Protein AF-A0A1T4ZC66-F1 (afdb_monomer)

pLDDT: mean 80.51, std 19.29, range [40.31, 98.06]

Nearest PDB structures (foldseek):
  2yn3-assembly3_D  TM=5.400E-01  e=5.023E-01  Salmonella enterica subsp. enterica serovar Typhimurium str. LT2
  2yn3-assembly2_B  TM=6.049E-01  e=9.333E-01  Salmonella enterica subsp. enterica serovar Typhimurium str. LT2
  2yn3-assembly1_A  TM=6.527E-01  e=2.759E+00  Salmonella enterica subsp. enterica serovar Typhimurium str. LT2
  2yn3-assembly1_C  TM=5.903E-01  e=2.620E+00  Salmonella enterica subsp. enterica serovar Typhimurium str. LT2
  2yn5-assembly1_B  TM=5.428E-01  e=2.244E+00  Salmonella enterica subsp. enterica serovar Typhimurium str. LT2

Foldseek 3Di:
DDDDDDDDDDDDPPPPPPPPLPLPDWDWWDDCVVVVLVQKDFPWKDWDQWDDDPVDIDIWMWTWIDGPSNQWIWIKIQAAAQKWKWKAAPVRDTDFTHGHHHGGITITTIDHNPGWIWIWIQHPVRDIDITDTD

Solvent-accessible surface area (backbone atoms only — not comparable to full-atom values): 7837 Å² total; per-residue (Å²): 135,91,79,91,82,83,82,82,78,83,78,82,78,80,78,76,81,74,77,77,69,76,75,65,74,59,60,84,65,53,62,55,57,83,69,69,24,77,68,57,42,77,80,40,68,34,72,68,54,70,44,72,54,94,93,59,64,42,65,26,35,40,28,25,32,38,18,76,88,58,48,23,28,30,32,39,32,31,38,61,48,57,20,36,26,30,39,30,37,92,86,66,53,75,44,59,83,35,66,35,89,54,64,39,83,44,29,28,40,51,42,69,52,95,55,54,36,20,24,36,36,33,39,74,89,69,53,76,42,58,30,68,76,86

Sequence (134 aa):
MNRQLISLALATIFINSLAFVPSVYAQDGQDPKDRQCNDAQTLGSTSGGRYGPPWNQREIRIEMRMSRQCQANWVKADVPK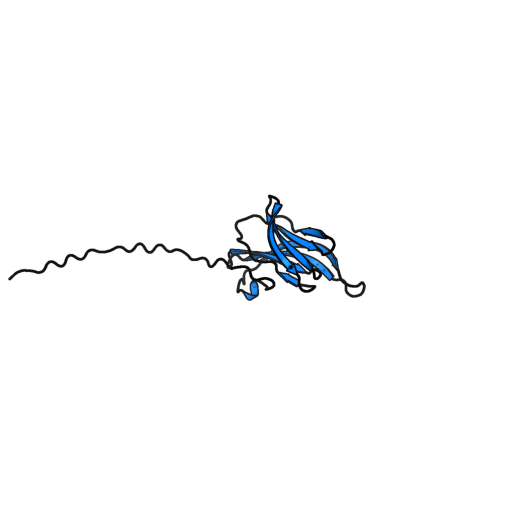GTLLYLQDENGKTYVQYQTQVSGWNYGDMMNYNMKFRACARLPEGRDVCTSFI

Mean predicted aligned error: 10.75 Å

Structure (mmCIF, N/CA/C/O backbone):
data_AF-A0A1T4ZC66-F1
#
_entry.id   AF-A0A1T4ZC66-F1
#
loop_
_atom_site.group_PDB
_atom_site.id
_atom_site.type_symbol
_atom_site.label_atom_id
_atom_site.label_alt_id
_atom_site.label_comp_id
_atom_site.label_asym_id
_atom_site.label_entity_id
_atom_site.label_seq_id
_atom_site.pdbx_PDB_ins_code
_atom_site.Cartn_x
_atom_site.Cartn_y
_atom_site.Cartn_z
_atom_site.occupancy
_atom_site.B_iso_or_equiv
_atom_site.auth_seq_id
_atom_site.auth_comp_id
_atom_site.auth_asym_id
_atom_site.auth_atom_id
_atom_site.pdbx_PDB_model_num
ATOM 1 N N . MET A 1 1 ? 20.760 -29.928 -75.901 1.00 44.22 1 MET A N 1
ATOM 2 C CA . MET A 1 1 ? 21.602 -28.866 -75.305 1.00 44.22 1 MET A CA 1
ATOM 3 C C . MET A 1 1 ? 20.712 -27.710 -74.881 1.00 44.22 1 MET A C 1
ATOM 5 O O . MET A 1 1 ? 19.837 -27.360 -75.655 1.00 44.22 1 MET A O 1
ATOM 9 N N . ASN A 1 2 ? 21.018 -27.127 -73.715 1.00 40.31 2 ASN A N 1
ATOM 10 C CA . ASN A 1 2 ? 20.532 -25.852 -73.159 1.00 40.31 2 ASN A CA 1
ATOM 11 C C . ASN A 1 2 ? 19.085 -25.770 -72.660 1.00 40.31 2 ASN A C 1
ATOM 13 O O . ASN A 1 2 ? 18.161 -26.161 -73.351 1.00 40.31 2 ASN A O 1
ATOM 17 N N . ARG A 1 3 ? 18.792 -25.147 -71.517 1.00 42.62 3 ARG A N 1
ATOM 18 C CA . ARG A 1 3 ? 19.517 -24.859 -70.261 1.00 42.62 3 ARG A CA 1
ATOM 19 C C . ARG A 1 3 ? 18.407 -24.316 -69.351 1.00 42.62 3 ARG A C 1
ATOM 21 O O . ARG A 1 3 ? 17.686 -23.415 -69.765 1.00 42.62 3 ARG A O 1
ATOM 28 N N . GLN A 1 4 ? 18.232 -24.891 -68.166 1.00 45.41 4 GLN A N 1
ATOM 29 C CA . GLN A 1 4 ? 17.263 -24.390 -67.194 1.00 45.41 4 GLN A CA 1
ATOM 30 C C . GLN A 1 4 ? 17.748 -23.060 -66.605 1.00 45.41 4 GLN A C 1
ATOM 32 O O . GLN A 1 4 ? 18.918 -22.942 -66.244 1.00 45.41 4 GLN A O 1
ATOM 37 N N . LEU A 1 5 ? 16.850 -22.080 -66.496 1.00 48.72 5 LEU A N 1
ATOM 38 C CA . LEU A 1 5 ? 17.045 -20.869 -65.700 1.00 48.72 5 LEU A CA 1
ATOM 39 C C . LEU A 1 5 ? 16.017 -20.893 -64.569 1.00 48.72 5 LEU A C 1
ATOM 41 O O . LEU A 1 5 ? 14.851 -20.556 -64.754 1.00 48.72 5 LEU A O 1
ATOM 45 N N . ILE A 1 6 ? 16.465 -21.358 -63.405 1.00 52.16 6 ILE A N 1
ATOM 46 C CA . ILE A 1 6 ? 15.738 -21.275 -62.141 1.00 52.16 6 ILE A CA 1
ATOM 47 C C . ILE A 1 6 ? 16.019 -19.882 -61.580 1.00 52.16 6 ILE A C 1
ATOM 49 O O . ILE A 1 6 ? 17.132 -19.591 -61.145 1.00 52.16 6 ILE A O 1
ATOM 53 N N . SER A 1 7 ? 15.019 -19.007 -61.634 1.00 44.78 7 SER A N 1
ATOM 54 C CA . SER A 1 7 ? 15.087 -17.680 -61.029 1.00 44.78 7 SER A CA 1
ATOM 55 C C . SER A 1 7 ? 14.759 -17.807 -59.539 1.00 44.78 7 SER A C 1
ATOM 57 O O . SER A 1 7 ? 13.595 -17.940 -59.166 1.00 44.78 7 SER A O 1
ATOM 59 N N . LEU A 1 8 ? 15.785 -17.809 -58.681 1.00 48.09 8 LEU A N 1
ATOM 60 C CA . LEU A 1 8 ? 15.618 -17.666 -57.233 1.00 48.09 8 LEU A CA 1
ATOM 61 C C . LEU A 1 8 ? 15.268 -16.209 -56.911 1.00 48.09 8 LEU A C 1
ATOM 63 O O . LEU A 1 8 ? 16.133 -15.335 -56.928 1.00 48.09 8 LEU A O 1
ATOM 67 N N . ALA A 1 9 ? 14.003 -15.949 -56.5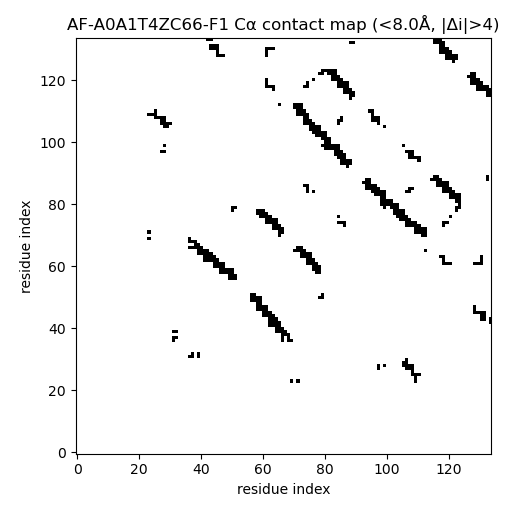93 1.00 48.25 9 ALA A N 1
ATOM 68 C CA . ALA A 1 9 ? 13.603 -14.721 -55.920 1.00 48.25 9 ALA A CA 1
ATOM 69 C C . ALA A 1 9 ? 13.867 -14.882 -54.413 1.00 48.25 9 ALA A C 1
ATOM 71 O O . ALA A 1 9 ? 13.207 -15.670 -53.737 1.00 48.25 9 ALA A O 1
ATOM 72 N N . LEU A 1 10 ? 14.862 -14.156 -53.897 1.00 47.88 10 LEU A N 1
ATOM 73 C CA . LEU A 1 10 ? 15.125 -14.030 -52.465 1.00 47.88 10 LEU A CA 1
ATOM 74 C C . LEU A 1 10 ? 14.004 -13.190 -51.834 1.00 47.88 10 LEU A C 1
ATOM 76 O O . LEU A 1 10 ? 13.964 -11.972 -51.999 1.00 47.88 10 LEU A O 1
ATOM 80 N N . ALA A 1 11 ? 13.089 -13.837 -51.115 1.00 48.41 11 ALA A N 1
ATOM 81 C CA . ALA A 1 11 ? 12.135 -13.156 -50.251 1.00 48.41 11 ALA A CA 1
ATOM 82 C C . ALA A 1 11 ? 12.824 -12.822 -48.919 1.00 48.41 11 ALA A C 1
ATOM 84 O O . ALA A 1 11 ? 13.019 -13.688 -48.066 1.00 48.41 11 ALA A O 1
ATOM 85 N N . THR A 1 12 ? 13.221 -11.565 -48.740 1.00 53.50 12 THR A N 1
ATOM 86 C CA . THR A 1 12 ? 13.661 -11.028 -47.450 1.00 53.50 12 THR A CA 1
ATOM 87 C C . THR A 1 12 ? 12.450 -10.874 -46.533 1.00 53.50 12 THR A C 1
ATOM 89 O O . THR A 1 12 ? 11.693 -9.909 -46.610 1.00 53.50 12 THR A O 1
ATOM 92 N N . ILE A 1 13 ? 12.252 -11.859 -45.657 1.00 50.12 13 ILE A N 1
ATOM 93 C CA . ILE A 1 13 ? 11.268 -11.793 -44.576 1.00 50.12 13 ILE A CA 1
ATOM 94 C C . ILE A 1 13 ? 11.810 -10.815 -43.529 1.00 50.12 13 ILE A C 1
ATOM 96 O O . ILE A 1 13 ? 12.723 -11.140 -42.772 1.00 50.12 13 ILE A O 1
ATOM 100 N N . PHE A 1 14 ? 11.253 -9.604 -43.490 1.00 45.41 14 PHE A N 1
ATOM 101 C CA . PHE A 1 14 ? 11.408 -8.699 -42.355 1.00 45.41 14 PHE A CA 1
ATOM 102 C C . PHE A 1 14 ? 10.674 -9.308 -41.160 1.00 45.41 14 PHE A C 1
ATOM 104 O O . PHE A 1 14 ? 9.453 -9.207 -41.034 1.00 45.41 14 PHE A O 1
ATOM 111 N N . ILE A 1 15 ? 11.427 -9.975 -40.288 1.00 50.06 15 ILE A N 1
ATOM 112 C CA . ILE A 1 15 ? 10.931 -10.433 -38.995 1.00 50.06 15 ILE A CA 1
ATOM 113 C C . ILE A 1 15 ? 10.790 -9.176 -38.134 1.00 50.06 15 ILE A C 1
ATOM 115 O O . ILE A 1 15 ? 11.757 -8.694 -37.548 1.00 50.06 15 ILE A O 1
ATOM 119 N N . ASN A 1 16 ? 9.590 -8.596 -38.111 1.00 44.41 16 ASN A N 1
ATOM 120 C CA . ASN A 1 16 ? 9.232 -7.624 -37.090 1.00 44.41 16 ASN A CA 1
ATOM 121 C C . ASN A 1 16 ? 9.290 -8.355 -35.749 1.00 44.41 16 ASN A C 1
ATOM 123 O O . ASN A 1 16 ? 8.393 -9.132 -35.420 1.00 44.41 16 ASN A O 1
ATOM 127 N N . SER A 1 17 ? 10.364 -8.127 -34.998 1.00 41.31 17 SER A N 1
ATOM 128 C CA . SER A 1 17 ? 10.494 -8.512 -33.598 1.00 41.31 17 SER A CA 1
ATOM 129 C C . SER A 1 17 ? 9.475 -7.720 -32.781 1.00 41.31 17 SER A C 1
ATOM 131 O O . SER A 1 17 ? 9.811 -6.750 -32.105 1.00 41.31 17 SER A O 1
ATOM 133 N N . LEU A 1 18 ? 8.202 -8.108 -32.871 1.00 43.81 18 LEU A N 1
ATOM 134 C CA . LEU A 1 18 ? 7.190 -7.745 -31.895 1.00 43.81 18 LEU A CA 1
ATOM 135 C C . LEU A 1 18 ? 7.614 -8.430 -30.601 1.00 43.81 18 LEU A C 1
ATOM 137 O O . LEU A 1 18 ? 7.294 -9.592 -30.355 1.00 43.81 18 LEU A O 1
ATOM 141 N N . ALA A 1 19 ? 8.414 -7.719 -29.809 1.00 44.84 19 ALA A N 1
ATOM 142 C CA . ALA A 1 19 ? 8.649 -8.054 -28.423 1.00 44.84 19 ALA A CA 1
ATOM 143 C C . ALA A 1 19 ? 7.284 -8.013 -27.729 1.00 44.84 19 ALA A C 1
ATOM 145 O O . ALA A 1 19 ? 6.810 -6.962 -27.304 1.00 44.84 19 ALA A O 1
ATOM 146 N N . PHE A 1 20 ? 6.620 -9.167 -27.686 1.00 41.38 20 PHE A N 1
ATOM 147 C CA . PHE A 1 20 ? 5.537 -9.435 -26.761 1.00 41.38 20 PHE A CA 1
ATOM 148 C C . PHE A 1 20 ? 6.142 -9.313 -25.369 1.00 41.38 20 PHE A C 1
ATOM 150 O O . PHE A 1 20 ? 6.693 -10.268 -24.831 1.00 41.38 20 PHE A O 1
ATOM 157 N N . VAL A 1 21 ? 6.099 -8.108 -24.807 1.00 45.06 21 VAL A N 1
ATOM 158 C CA . VAL A 1 21 ? 6.258 -7.945 -23.371 1.00 45.06 21 VAL A CA 1
ATOM 159 C C . VAL A 1 21 ? 4.969 -8.516 -22.792 1.00 45.06 21 VAL A C 1
ATOM 161 O O . VAL A 1 21 ? 3.903 -7.966 -23.089 1.00 45.06 21 VAL A O 1
ATOM 164 N N . PRO A 1 22 ? 4.994 -9.645 -22.064 1.00 42.62 22 PRO A N 1
ATOM 165 C CA . PRO A 1 22 ? 3.792 -10.119 -21.408 1.00 42.62 22 PRO A CA 1
ATOM 166 C C . PRO A 1 22 ? 3.386 -9.025 -20.424 1.00 42.62 22 PRO A C 1
ATOM 168 O O . PRO A 1 22 ? 4.057 -8.805 -19.417 1.00 42.62 22 PRO A O 1
ATOM 171 N N . SER A 1 23 ? 2.318 -8.290 -20.740 1.00 44.16 23 SER A N 1
ATOM 172 C CA . SER A 1 23 ? 1.683 -7.420 -19.764 1.00 44.16 23 SER A CA 1
ATOM 173 C C . SER A 1 23 ? 1.263 -8.335 -18.626 1.00 44.16 23 SER A C 1
ATOM 175 O O . SER A 1 23 ? 0.403 -9.199 -18.818 1.00 44.16 23 SER A O 1
ATOM 177 N N . VAL A 1 24 ? 1.932 -8.225 -17.481 1.00 47.81 24 VAL A N 1
ATOM 178 C CA . VAL A 1 24 ? 1.616 -9.031 -16.307 1.00 47.81 24 VAL A CA 1
ATOM 179 C C . VAL A 1 24 ? 0.210 -8.630 -15.881 1.00 47.81 24 VAL A C 1
ATOM 181 O O . VAL A 1 24 ? 0.012 -7.604 -15.237 1.00 47.81 24 VAL A O 1
ATOM 184 N N . TYR A 1 25 ? -0.783 -9.405 -16.316 1.00 42.91 25 TYR A N 1
ATOM 185 C CA . TYR A 1 25 ? -2.165 -9.207 -15.917 1.00 42.91 25 TYR A CA 1
ATOM 186 C C . TYR A 1 25 ? -2.242 -9.391 -14.401 1.00 42.91 25 TYR A C 1
ATOM 188 O O . TYR A 1 25 ? -1.900 -10.452 -13.867 1.00 42.91 25 TYR A O 1
ATOM 196 N N . ALA A 1 26 ? -2.635 -8.311 -13.732 1.00 45.00 26 ALA A N 1
ATOM 197 C CA . ALA A 1 26 ? -3.147 -8.244 -12.373 1.00 45.00 26 ALA A CA 1
ATOM 198 C C . ALA A 1 26 ? -3.846 -9.547 -11.940 1.00 45.00 26 ALA A C 1
ATOM 200 O O . ALA A 1 26 ? -4.786 -9.988 -12.600 1.00 45.00 26 ALA A O 1
ATOM 201 N N . GLN A 1 27 ? -3.374 -10.190 -10.870 1.00 48.88 27 GLN A N 1
ATOM 202 C CA . GLN A 1 27 ? -4.216 -11.105 -10.099 1.00 48.88 27 GLN A CA 1
ATOM 203 C C . GLN A 1 27 ? -4.112 -10.696 -8.640 1.00 48.88 27 GLN A C 1
ATOM 205 O O . GLN A 1 27 ? -3.010 -10.600 -8.093 1.00 48.88 27 GLN A O 1
ATOM 210 N N . ASP A 1 28 ? -5.280 -10.479 -8.059 1.00 56.41 28 ASP A N 1
ATOM 211 C CA . ASP A 1 28 ? -5.477 -9.984 -6.712 1.00 56.41 28 ASP A CA 1
ATOM 212 C C . ASP A 1 28 ? -4.718 -10.812 -5.659 1.00 56.41 28 ASP A C 1
ATOM 214 O O . ASP A 1 28 ? -4.775 -12.045 -5.638 1.00 56.41 28 ASP A O 1
ATOM 218 N N . GLY A 1 29 ? -4.052 -10.128 -4.724 1.00 58.47 29 GLY A N 1
ATOM 219 C CA . GLY A 1 29 ? -3.651 -10.715 -3.442 1.00 58.47 29 GLY A CA 1
ATOM 220 C C . GLY A 1 29 ? -2.379 -11.574 -3.404 1.00 58.47 29 GLY A C 1
ATOM 221 O O . GLY A 1 29 ? -2.134 -12.188 -2.367 1.00 58.47 29 GLY A O 1
ATOM 222 N N . GLN A 1 30 ? -1.551 -11.612 -4.453 1.00 64.44 30 GLN A N 1
ATOM 223 C CA . GLN A 1 30 ? -0.239 -12.290 -4.420 1.00 64.44 30 GLN A CA 1
ATOM 224 C C . GLN A 1 30 ? 0.930 -11.298 -4.387 1.00 64.44 30 GLN A C 1
ATOM 226 O O . GLN A 1 30 ? 0.862 -10.236 -5.009 1.00 64.44 30 GLN A O 1
ATOM 231 N N . ASP A 1 31 ? 2.021 -11.642 -3.686 1.00 65.94 31 ASP A N 1
ATOM 232 C CA . ASP A 1 31 ? 3.254 -10.850 -3.755 1.00 65.94 31 ASP A CA 1
ATOM 233 C C . ASP A 1 31 ? 3.840 -11.022 -5.164 1.00 65.94 31 ASP A C 1
ATOM 235 O O . ASP A 1 31 ? 4.015 -12.147 -5.624 1.00 65.94 31 ASP A O 1
ATOM 239 N N . PRO A 1 32 ? 4.200 -9.954 -5.886 1.00 67.25 32 PRO A N 1
ATOM 240 C CA . PRO A 1 32 ? 4.824 -10.100 -7.200 1.00 67.25 32 PRO A CA 1
ATOM 241 C C . PRO A 1 32 ? 6.152 -10.868 -7.191 1.00 67.25 32 PRO A C 1
ATOM 243 O O . PRO A 1 32 ? 6.570 -11.372 -8.234 1.00 67.25 32 PRO A O 1
ATOM 246 N N . LYS A 1 33 ? 6.805 -11.042 -6.034 1.00 63.09 33 LYS A N 1
ATOM 247 C CA . LYS A 1 33 ? 7.899 -12.020 -5.898 1.00 63.09 33 LYS A CA 1
ATOM 248 C C . LYS A 1 33 ? 7.453 -13.449 -6.217 1.00 63.09 33 L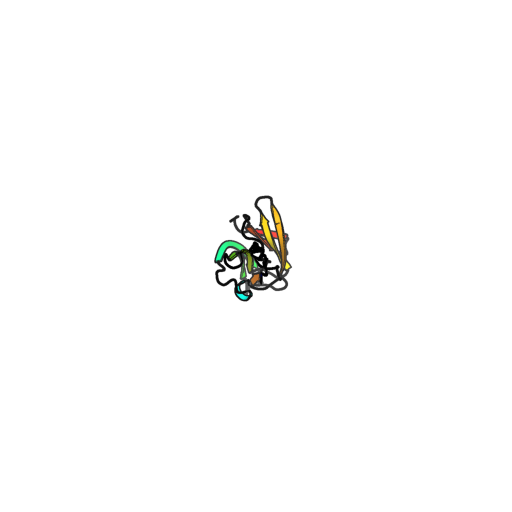YS A C 1
ATOM 250 O O . LYS A 1 33 ? 8.199 -14.177 -6.866 1.00 63.09 33 LYS A O 1
ATOM 255 N N . ASP A 1 34 ? 6.223 -13.812 -5.867 1.00 69.88 34 ASP A N 1
ATOM 256 C CA . ASP A 1 34 ? 5.607 -15.099 -6.214 1.00 69.88 34 ASP A CA 1
ATOM 257 C C . ASP A 1 34 ? 5.392 -15.229 -7.736 1.00 69.88 34 ASP A C 1
ATOM 259 O O . ASP A 1 34 ? 5.239 -16.325 -8.270 1.00 69.88 34 ASP A O 1
ATOM 263 N N . ARG A 1 35 ? 5.465 -14.103 -8.459 1.00 70.44 35 ARG A N 1
ATOM 264 C CA . ARG A 1 35 ? 5.409 -13.992 -9.924 1.00 70.44 35 ARG A CA 1
ATOM 265 C C . ARG A 1 35 ? 6.775 -13.777 -10.568 1.00 70.44 35 ARG A C 1
ATOM 267 O O . ARG A 1 35 ? 6.859 -13.300 -11.695 1.00 70.44 35 ARG A O 1
ATOM 274 N N . GLN A 1 36 ? 7.844 -14.142 -9.862 1.00 80.75 36 GLN A N 1
ATOM 275 C CA . GLN A 1 36 ? 9.226 -14.055 -10.338 1.00 80.75 36 GLN A CA 1
ATOM 276 C C . GLN A 1 36 ? 9.727 -12.616 -10.552 1.00 80.75 36 GLN A C 1
ATOM 278 O O . GLN A 1 36 ? 10.781 -12.434 -11.161 1.00 80.75 36 GLN A O 1
ATOM 283 N N . CYS A 1 37 ? 9.043 -11.595 -10.018 1.00 83.94 37 CYS A N 1
ATOM 284 C CA . CYS A 1 37 ? 9.524 -10.209 -9.987 1.00 83.94 37 CYS A CA 1
ATOM 285 C C . CYS A 1 37 ? 10.584 -10.037 -8.885 1.00 83.94 37 CYS A C 1
ATOM 287 O O . CYS A 1 37 ? 10.363 -9.383 -7.862 1.00 83.94 37 CYS A O 1
ATOM 289 N N . ASN A 1 38 ? 11.734 -10.688 -9.059 1.00 85.94 38 ASN A N 1
ATOM 290 C CA . ASN A 1 38 ? 12.741 -10.858 -8.008 1.00 85.94 38 ASN A CA 1
ATOM 291 C C . ASN A 1 38 ? 13.483 -9.559 -7.654 1.00 85.94 38 ASN A C 1
ATOM 293 O O . ASN A 1 38 ? 14.031 -9.440 -6.559 1.00 85.94 38 ASN A O 1
ATOM 297 N N . ASP A 1 39 ? 13.464 -8.573 -8.548 1.00 89.44 39 ASP A N 1
ATOM 298 C CA . ASP A 1 39 ? 14.068 -7.246 -8.383 1.00 89.44 39 ASP A CA 1
ATOM 299 C C . ASP A 1 39 ? 13.133 -6.222 -7.709 1.00 89.44 39 ASP A C 1
ATOM 301 O O . ASP A 1 39 ? 13.429 -5.028 -7.682 1.00 89.44 39 ASP A O 1
ATOM 305 N N . ALA A 1 40 ? 11.998 -6.672 -7.163 1.00 88.94 40 ALA A N 1
ATOM 306 C CA . ALA A 1 40 ? 11.024 -5.810 -6.512 1.00 88.94 40 ALA A CA 1
ATOM 307 C C . ALA A 1 40 ? 11.635 -4.969 -5.374 1.00 88.94 40 ALA A C 1
ATOM 309 O O . ALA A 1 40 ? 12.064 -5.503 -4.341 1.00 88.94 40 ALA A O 1
ATOM 310 N N . GLN A 1 41 ? 11.537 -3.646 -5.486 1.00 91.56 41 GLN A N 1
ATOM 311 C CA . GLN A 1 41 ? 12.025 -2.675 -4.502 1.00 91.56 41 GLN A CA 1
ATOM 312 C C . GLN A 1 41 ? 10.915 -1.746 -4.001 1.00 91.56 41 GLN A C 1
ATOM 314 O O . GLN A 1 41 ? 9.919 -1.527 -4.688 1.00 91.56 41 GLN A O 1
ATOM 319 N N . THR A 1 42 ? 11.079 -1.205 -2.789 1.00 94.06 42 THR A N 1
ATOM 320 C CA . THR A 1 42 ? 10.177 -0.184 -2.233 1.00 94.06 42 THR A CA 1
ATOM 321 C C . THR A 1 42 ? 10.642 1.179 -2.710 1.00 94.06 42 THR A C 1
ATOM 323 O O . THR A 1 42 ? 11.770 1.576 -2.437 1.00 94.06 42 THR A O 1
ATOM 326 N N . LEU A 1 43 ? 9.765 1.882 -3.416 1.00 93.38 43 LEU A N 1
ATOM 327 C CA . LEU A 1 43 ? 9.993 3.245 -3.882 1.00 93.38 43 LEU A CA 1
ATOM 328 C C . LEU A 1 43 ? 9.605 4.288 -2.833 1.00 93.38 43 LEU A C 1
ATOM 330 O O . LEU A 1 43 ? 10.251 5.323 -2.713 1.00 93.38 43 LEU A O 1
ATOM 334 N N . GLY A 1 44 ? 8.560 4.005 -2.057 1.00 94.81 44 GLY A N 1
ATOM 335 C CA . GLY A 1 44 ? 8.077 4.880 -0.997 1.00 94.81 44 GLY A CA 1
ATOM 336 C C . GLY A 1 44 ? 7.280 4.100 0.039 1.00 94.81 44 GLY A C 1
ATOM 337 O O . GLY A 1 44 ? 6.716 3.051 -0.267 1.00 94.81 44 GLY A O 1
ATOM 338 N N . SER A 1 45 ? 7.241 4.608 1.269 1.00 96.75 45 SER A N 1
ATOM 339 C CA . SER A 1 45 ? 6.492 4.018 2.380 1.00 96.75 45 SER A CA 1
ATOM 340 C C . SER A 1 45 ? 5.819 5.121 3.187 1.00 96.75 45 SER A C 1
ATOM 342 O O . SER A 1 45 ? 6.384 6.199 3.353 1.00 96.75 45 SER A O 1
ATOM 344 N N . THR A 1 46 ? 4.633 4.843 3.714 1.00 97.56 46 THR A N 1
ATOM 345 C CA . THR A 1 46 ? 3.924 5.711 4.659 1.00 97.56 46 THR A CA 1
ATOM 346 C C . THR A 1 46 ? 3.257 4.878 5.750 1.00 97.56 46 THR A C 1
ATOM 348 O O . THR A 1 46 ? 3.055 3.671 5.572 1.00 97.56 46 THR A O 1
ATOM 351 N N . SER A 1 47 ? 2.874 5.536 6.842 1.00 95.94 47 SER A N 1
ATOM 352 C CA . SER A 1 47 ? 2.133 4.930 7.946 1.00 95.94 47 SER A CA 1
ATOM 353 C C . SER A 1 47 ? 0.825 5.6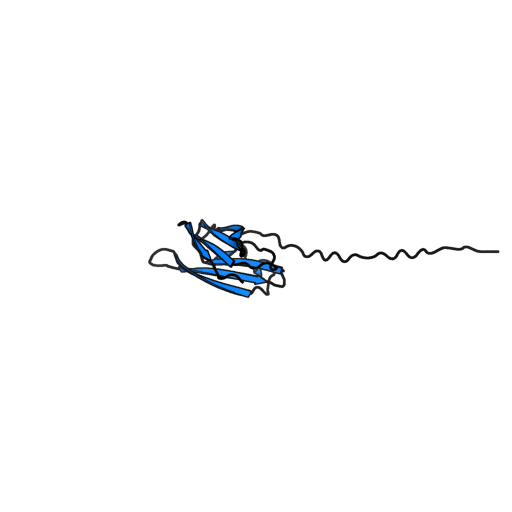71 8.216 1.00 95.94 47 SER A C 1
ATOM 355 O O . SER A 1 47 ? 0.745 6.890 8.090 1.00 95.94 47 SER A O 1
ATOM 357 N N . GLY A 1 48 ? -0.214 4.925 8.599 1.00 92.81 48 GLY A N 1
ATOM 358 C CA . GLY A 1 48 ? -1.591 5.424 8.742 1.00 92.81 48 GLY A CA 1
ATOM 359 C C . GLY A 1 48 ? -2.159 5.402 10.162 1.00 92.81 48 GLY A C 1
ATOM 360 O O . GLY A 1 48 ? -3.366 5.578 10.342 1.00 92.81 48 GLY A O 1
ATOM 361 N N . GLY A 1 49 ? -1.331 5.154 11.175 1.00 93.81 49 GLY A N 1
ATOM 362 C CA . GLY A 1 49 ? -1.774 4.888 12.547 1.00 93.81 49 GLY A CA 1
ATOM 363 C C . GLY A 1 49 ? -1.760 3.395 12.865 1.00 93.81 49 GLY A C 1
ATOM 364 O O . GLY A 1 49 ? -0.938 2.661 12.325 1.00 93.81 49 GLY A O 1
ATOM 365 N N . ARG A 1 50 ? -2.638 2.941 13.764 1.00 96.06 50 ARG A N 1
ATOM 366 C CA . ARG A 1 50 ? -2.681 1.544 14.222 1.00 96.06 50 ARG A CA 1
ATOM 367 C C . ARG A 1 50 ? -4.070 0.936 14.074 1.00 96.06 50 ARG A C 1
ATOM 369 O O . ARG A 1 50 ? -5.063 1.649 14.163 1.00 96.06 50 ARG A O 1
ATOM 376 N N . TYR A 1 51 ? -4.125 -0.379 13.892 1.00 95.50 51 TYR A N 1
ATOM 377 C CA . TYR A 1 51 ? -5.358 -1.158 13.825 1.00 95.50 51 TYR A CA 1
ATOM 378 C C . TYR A 1 51 ? -5.252 -2.435 14.669 1.00 95.50 51 TYR A C 1
ATOM 380 O O . TYR A 1 51 ? -4.156 -2.881 15.009 1.00 95.50 51 TYR A O 1
ATOM 388 N N . GLY A 1 52 ? -6.398 -3.030 14.999 1.00 93.06 52 GLY A N 1
ATOM 389 C CA . GLY A 1 52 ? -6.481 -4.215 15.854 1.00 93.06 52 GLY A CA 1
ATOM 390 C C . GLY A 1 52 ? -6.886 -3.893 17.297 1.00 93.06 52 GLY A C 1
ATOM 391 O O . GLY A 1 52 ? -7.064 -2.726 17.656 1.00 93.06 52 GLY A O 1
ATOM 392 N N . PRO A 1 53 ? -7.092 -4.927 18.127 1.00 92.69 53 PRO A N 1
ATOM 393 C CA . PRO A 1 53 ? -7.507 -4.743 19.509 1.00 92.69 53 PRO A CA 1
ATOM 394 C C . PRO A 1 53 ? -6.385 -4.112 20.357 1.00 92.69 53 PRO A C 1
ATOM 396 O O . PRO A 1 53 ? -5.211 -4.241 20.006 1.00 92.69 53 PRO A O 1
ATOM 399 N N . PRO A 1 54 ? -6.702 -3.483 21.507 1.00 94.06 54 PRO A N 1
ATOM 400 C CA . PRO A 1 54 ? -5.716 -2.791 22.348 1.00 94.06 54 PRO A CA 1
ATOM 401 C C . PRO A 1 54 ? -4.499 -3.633 22.762 1.00 94.06 54 PRO A C 1
ATOM 403 O O . PRO A 1 54 ? -3.406 -3.098 22.910 1.00 94.06 54 PRO A O 1
ATOM 406 N N . TRP A 1 55 ? -4.668 -4.948 22.916 1.00 93.00 55 TRP A N 1
ATOM 407 C CA . TRP A 1 55 ? -3.611 -5.889 23.309 1.00 93.00 55 TRP A CA 1
ATOM 408 C C . TRP A 1 55 ? -2.798 -6.462 22.135 1.00 93.00 55 TRP A C 1
ATOM 410 O O . TRP A 1 55 ? -1.866 -7.227 22.362 1.00 93.00 55 TRP A O 1
ATOM 420 N N . ASN A 1 56 ? -3.148 -6.138 20.885 1.00 92.88 5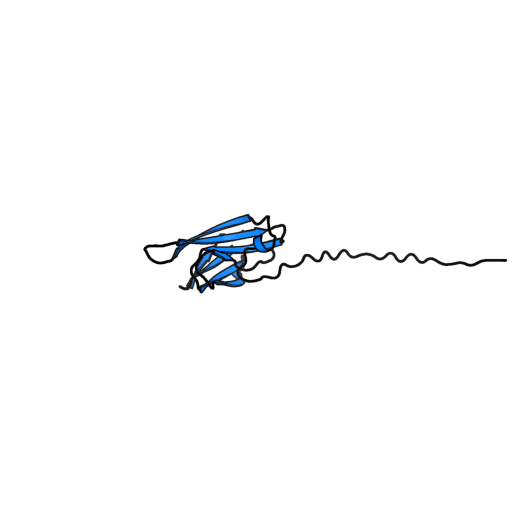6 ASN A N 1
ATOM 421 C CA . ASN A 1 56 ? -2.432 -6.591 19.688 1.00 92.88 56 ASN A CA 1
ATOM 422 C C . ASN A 1 56 ? -2.614 -5.590 18.536 1.00 92.88 56 ASN A C 1
ATOM 424 O O . ASN A 1 56 ? -3.230 -5.889 17.509 1.00 92.88 56 ASN A O 1
ATOM 428 N N . GLN A 1 57 ? -2.125 -4.369 18.748 1.00 95.00 57 GLN A N 1
ATOM 429 C CA . GLN A 1 57 ? -2.161 -3.331 17.727 1.00 95.00 57 GLN A CA 1
ATOM 430 C C . GLN A 1 57 ? -1.043 -3.524 16.705 1.00 95.00 57 GLN A C 1
ATOM 432 O O . GLN A 1 57 ? 0.112 -3.752 17.060 1.00 95.00 57 GLN A O 1
ATOM 437 N N . ARG A 1 58 ? -1.382 -3.347 15.431 1.00 95.12 58 ARG A N 1
ATOM 438 C CA . ARG A 1 58 ? -0.446 -3.335 14.306 1.00 95.12 58 ARG A CA 1
ATOM 439 C C . ARG A 1 58 ? -0.418 -1.957 13.680 1.00 95.12 58 ARG A C 1
ATOM 441 O O . ARG A 1 58 ? -1.439 -1.275 13.636 1.00 95.12 58 ARG A O 1
ATOM 448 N N . GLU A 1 59 ? 0.745 -1.540 13.208 1.00 97.00 59 GLU A N 1
ATOM 449 C CA . GLU A 1 59 ? 0.873 -0.296 12.461 1.00 97.00 59 GLU A CA 1
ATOM 450 C C . GLU A 1 59 ? 0.320 -0.476 11.046 1.00 97.00 59 GLU A C 1
ATOM 452 O O . GLU A 1 59 ? 0.626 -1.455 10.367 1.00 97.00 59 GLU A O 1
ATOM 457 N N . ILE A 1 60 ? -0.497 0.479 10.610 1.00 97.56 60 ILE A N 1
ATOM 458 C CA . ILE A 1 60 ? -0.911 0.587 9.218 1.00 97.56 60 ILE A CA 1
ATOM 459 C C . ILE A 1 60 ? 0.303 1.041 8.425 1.00 97.56 60 ILE A C 1
ATOM 461 O O . ILE A 1 60 ? 0.787 2.148 8.660 1.00 97.56 60 ILE A O 1
ATOM 465 N N . ARG A 1 61 ? 0.746 0.233 7.464 1.00 98.06 61 ARG A N 1
ATOM 466 C CA . ARG A 1 61 ? 1.887 0.551 6.602 1.00 98.06 61 ARG A CA 1
ATOM 467 C C . ARG A 1 61 ? 1.512 0.365 5.144 1.00 98.06 61 ARG A C 1
ATOM 469 O O . ARG A 1 61 ? 0.965 -0.672 4.795 1.00 98.06 61 ARG A O 1
ATOM 476 N N . ILE A 1 62 ? 1.818 1.345 4.299 1.00 96.56 62 ILE A N 1
ATOM 477 C CA . ILE A 1 62 ? 1.580 1.291 2.853 1.00 96.56 62 ILE A CA 1
ATOM 478 C C . ILE A 1 62 ? 2.903 1.538 2.147 1.00 96.56 62 ILE A C 1
ATOM 480 O O . ILE A 1 62 ? 3.600 2.506 2.443 1.00 96.56 62 ILE A O 1
ATOM 484 N N . GLU A 1 63 ? 3.234 0.672 1.202 1.00 95.56 63 GLU A N 1
ATOM 485 C CA . GLU A 1 63 ? 4.435 0.728 0.390 1.00 95.56 63 GLU A CA 1
ATOM 486 C C . GLU A 1 63 ? 4.070 0.774 -1.091 1.00 95.56 63 GLU A C 1
ATOM 488 O O . GLU A 1 63 ? 3.283 -0.035 -1.587 1.00 95.56 63 GLU A O 1
ATOM 493 N N . MET A 1 64 ? 4.707 1.699 -1.800 1.00 93.81 64 MET A N 1
ATOM 494 C CA . MET A 1 64 ? 4.768 1.700 -3.251 1.00 93.81 64 MET A CA 1
ATOM 495 C C . MET A 1 64 ? 5.950 0.834 -3.674 1.00 93.81 64 MET A C 1
ATOM 497 O O . MET A 1 64 ? 7.088 1.084 -3.264 1.00 93.81 64 MET A O 1
ATOM 501 N N . ARG A 1 65 ? 5.691 -0.193 -4.476 1.00 91.75 65 ARG A N 1
ATOM 502 C CA . ARG A 1 65 ? 6.690 -1.171 -4.913 1.00 91.75 65 ARG A CA 1
ATOM 503 C C . ARG A 1 65 ? 6.841 -1.118 -6.430 1.00 91.75 65 ARG A C 1
ATOM 505 O O . ARG A 1 65 ? 5.871 -0.834 -7.123 1.00 91.75 65 ARG A O 1
ATOM 512 N N . MET A 1 66 ? 8.042 -1.403 -6.928 1.00 90.50 66 MET A N 1
ATOM 513 C CA . MET A 1 66 ? 8.348 -1.457 -8.360 1.00 90.50 66 MET A CA 1
ATOM 514 C C . MET A 1 66 ? 9.295 -2.606 -8.683 1.00 90.50 66 MET A C 1
ATOM 516 O O . MET A 1 66 ? 10.214 -2.887 -7.914 1.00 90.50 66 MET A O 1
ATOM 520 N N . SER A 1 67 ? 9.091 -3.233 -9.839 1.00 89.75 67 SER A N 1
ATOM 521 C CA . SER A 1 67 ? 10.003 -4.192 -10.461 1.00 89.75 67 SER A CA 1
ATOM 522 C C . SER A 1 67 ? 10.281 -3.749 -11.893 1.00 89.75 67 SER A C 1
ATOM 524 O O . SER A 1 67 ? 9.351 -3.529 -12.674 1.00 89.75 67 SER A O 1
ATOM 526 N N . ARG A 1 68 ? 11.564 -3.639 -12.251 1.00 88.12 68 ARG A N 1
ATOM 527 C CA . ARG A 1 68 ? 11.981 -3.361 -13.630 1.00 88.12 68 ARG A CA 1
ATOM 528 C C . ARG A 1 68 ? 11.819 -4.604 -14.490 1.00 88.12 68 ARG A C 1
ATOM 530 O O . ARG A 1 68 ? 11.398 -4.483 -15.634 1.00 88.12 68 ARG A O 1
ATOM 537 N N . GLN A 1 69 ? 12.103 -5.780 -13.932 1.00 87.56 69 GLN A N 1
ATOM 538 C CA . GLN A 1 69 ? 11.933 -7.067 -14.604 1.00 87.56 69 GLN A CA 1
ATOM 539 C C . GLN A 1 69 ? 10.486 -7.275 -15.064 1.00 87.56 69 GLN A C 1
ATOM 541 O O . GLN A 1 69 ? 10.255 -7.671 -16.202 1.00 87.56 69 GLN A O 1
ATOM 546 N N . CYS A 1 70 ? 9.517 -6.970 -14.202 1.00 84.75 70 CYS A N 1
ATOM 547 C CA . CYS A 1 70 ? 8.095 -7.089 -14.512 1.00 84.75 70 CYS A CA 1
ATOM 548 C C . CYS A 1 70 ? 7.485 -5.814 -15.100 1.00 84.75 70 CYS A C 1
ATOM 550 O O . CYS A 1 70 ? 6.291 -5.804 -15.391 1.00 84.75 70 CYS A O 1
ATOM 552 N N . GLN A 1 71 ? 8.280 -4.748 -15.256 1.00 87.44 71 GLN A N 1
ATOM 553 C CA . GLN A 1 71 ? 7.833 -3.451 -15.765 1.00 87.44 71 GLN A CA 1
ATOM 554 C C . GLN A 1 71 ? 6.544 -2.966 -15.086 1.00 87.44 71 GLN A C 1
ATOM 556 O O . GLN A 1 71 ? 5.587 -2.539 -15.739 1.00 87.44 71 GLN A O 1
ATOM 561 N N . ALA A 1 72 ? 6.505 -3.045 -13.758 1.00 86.94 72 ALA A N 1
ATOM 562 C CA . ALA A 1 72 ? 5.281 -2.787 -13.024 1.00 86.94 72 ALA A CA 1
ATOM 563 C C . ALA A 1 72 ? 5.508 -2.176 -11.647 1.00 86.94 72 ALA A C 1
ATOM 565 O O . ALA A 1 72 ? 6.511 -2.433 -10.979 1.00 86.94 72 ALA A O 1
ATOM 566 N N . ASN A 1 73 ? 4.496 -1.427 -11.230 1.00 88.38 73 ASN A N 1
ATOM 567 C CA . ASN A 1 73 ? 4.322 -0.826 -9.926 1.00 88.38 73 ASN A CA 1
ATOM 568 C C . ASN A 1 73 ? 3.104 -1.434 -9.222 1.00 88.38 73 ASN A C 1
ATOM 570 O O . ASN A 1 73 ? 2.130 -1.775 -9.890 1.00 88.38 73 ASN A O 1
ATOM 574 N N . TRP A 1 74 ? 3.130 -1.544 -7.896 1.00 89.69 74 TRP A N 1
ATOM 575 C CA . TRP A 1 74 ? 1.991 -2.044 -7.117 1.00 89.69 74 TRP A CA 1
ATOM 576 C C . TRP A 1 74 ? 1.989 -1.526 -5.681 1.00 89.69 74 TRP A C 1
ATOM 578 O O . TRP A 1 74 ? 2.985 -1.003 -5.169 1.00 89.69 74 TRP A O 1
ATOM 588 N N . VAL A 1 75 ? 0.848 -1.714 -5.019 1.00 92.38 75 VAL A N 1
ATOM 589 C CA . VAL A 1 75 ? 0.658 -1.404 -3.601 1.00 92.38 75 VAL A CA 1
ATOM 590 C C . VAL A 1 75 ? 0.959 -2.643 -2.768 1.00 92.38 75 VAL A C 1
ATOM 592 O O . VAL A 1 75 ? 0.419 -3.713 -3.032 1.00 92.38 75 VAL A O 1
ATOM 595 N N . LYS A 1 76 ? 1.764 -2.502 -1.717 1.00 93.56 76 LYS A N 1
ATOM 596 C CA . LYS A 1 76 ? 1.875 -3.486 -0.634 1.00 93.56 76 LYS A CA 1
ATOM 597 C C . LYS A 1 76 ? 1.462 -2.812 0.666 1.00 93.56 76 LYS A C 1
ATOM 599 O O . LYS A 1 76 ? 2.006 -1.764 0.993 1.00 93.56 76 LYS A O 1
ATOM 604 N N . ALA A 1 77 ? 0.532 -3.386 1.418 1.00 95.31 77 ALA A N 1
ATOM 605 C CA . ALA A 1 77 ? 0.023 -2.735 2.620 1.00 95.31 77 ALA A CA 1
ATOM 606 C C . ALA A 1 77 ? -0.251 -3.712 3.767 1.00 95.31 77 ALA A C 1
ATOM 608 O O . ALA A 1 77 ? -0.828 -4.769 3.541 1.00 95.31 77 ALA A O 1
ATOM 609 N N . ASP A 1 78 ? 0.135 -3.345 4.990 1.00 96.38 78 ASP A N 1
ATOM 610 C CA . ASP A 1 78 ? -0.281 -3.998 6.234 1.00 96.38 78 ASP A CA 1
ATOM 611 C C . ASP A 1 78 ? -1.478 -3.230 6.807 1.00 96.38 78 ASP A C 1
ATOM 613 O O . ASP A 1 78 ? -1.316 -2.133 7.341 1.00 96.38 78 ASP A O 1
ATOM 617 N N . VAL A 1 79 ? -2.688 -3.754 6.615 1.00 96.62 79 VAL A N 1
ATOM 618 C CA . VAL A 1 79 ? -3.951 -3.021 6.822 1.00 96.62 79 VAL A CA 1
ATOM 619 C C . VAL A 1 79 ? -5.056 -3.936 7.363 1.00 96.62 79 VAL A C 1
ATOM 621 O O . VAL A 1 79 ? -4.973 -5.157 7.201 1.00 96.62 79 VAL A O 1
ATOM 624 N N . PRO A 1 80 ? -6.119 -3.396 7.991 1.00 96.69 80 PRO A N 1
ATOM 625 C CA . PRO A 1 80 ? -7.275 -4.201 8.375 1.00 96.69 80 PRO A CA 1
ATOM 626 C C . PRO A 1 80 ? -8.031 -4.750 7.152 1.00 96.69 80 PRO A C 1
ATOM 628 O O . PRO A 1 80 ? -7.977 -4.186 6.053 1.00 96.69 80 PRO A O 1
ATOM 631 N N . LYS A 1 81 ? -8.780 -5.839 7.357 1.00 95.00 81 LYS A N 1
ATOM 632 C CA . LYS A 1 81 ? -9.750 -6.368 6.386 1.00 95.00 81 LYS A CA 1
ATOM 633 C C . LYS A 1 81 ? -10.737 -5.282 5.933 1.00 95.00 81 LYS A C 1
ATOM 635 O O . LYS A 1 81 ? -11.188 -4.480 6.747 1.00 95.00 81 LYS A O 1
ATOM 640 N N . GLY A 1 82 ? -11.120 -5.314 4.658 1.00 94.81 82 GLY A N 1
ATOM 641 C CA . GLY A 1 82 ? -12.080 -4.389 4.051 1.00 94.81 82 GLY A CA 1
ATOM 642 C C . GLY A 1 82 ? -11.458 -3.086 3.547 1.00 94.81 82 GLY A C 1
ATOM 643 O O . GLY A 1 82 ? -12.181 -2.246 3.017 1.00 94.81 82 GLY A O 1
ATOM 644 N N . THR A 1 83 ? -10.139 -2.932 3.677 1.00 96.31 83 THR A N 1
ATOM 645 C CA . THR A 1 83 ? -9.389 -1.790 3.143 1.00 96.31 83 THR A CA 1
ATOM 646 C C . THR A 1 83 ? -9.337 -1.871 1.620 1.00 96.31 83 THR A C 1
ATOM 648 O O . THR A 1 83 ? -9.058 -2.935 1.073 1.00 96.31 83 THR A O 1
ATOM 651 N N . LEU A 1 84 ? -9.560 -0.758 0.927 1.00 95.62 84 LEU A N 1
ATOM 652 C CA . LEU A 1 84 ? -9.400 -0.665 -0.524 1.00 95.62 84 LEU A CA 1
ATOM 653 C C . LEU A 1 84 ? -7.988 -0.175 -0.859 1.00 95.62 84 LEU A C 1
ATOM 655 O O . LEU A 1 84 ? -7.639 0.961 -0.542 1.00 95.62 84 LEU A O 1
ATOM 659 N N . LEU A 1 85 ? -7.183 -1.011 -1.503 1.00 94.69 85 LEU A N 1
ATOM 660 C CA . LEU A 1 85 ? -5.861 -0.660 -2.013 1.00 94.69 85 LEU A CA 1
ATOM 661 C C . LEU A 1 85 ? -5.976 -0.177 -3.454 1.00 94.69 85 LEU A C 1
ATOM 663 O O . LEU A 1 85 ? -6.675 -0.803 -4.252 1.00 94.69 85 LEU A O 1
ATOM 667 N N . TYR A 1 86 ? -5.288 0.915 -3.782 1.00 93.31 86 TYR A N 1
ATOM 668 C CA . TYR A 1 86 ? -5.278 1.449 -5.140 1.00 93.31 86 TYR A CA 1
ATOM 669 C C . TYR A 1 86 ? -4.038 2.280 -5.458 1.00 93.31 86 TYR A C 1
ATOM 671 O O . TYR A 1 86 ? -3.391 2.844 -4.572 1.00 93.31 86 TYR A O 1
ATOM 679 N N . LEU A 1 87 ? -3.725 2.374 -6.749 1.00 92.44 87 LEU A N 1
ATOM 680 C CA . LEU A 1 87 ? -2.760 3.331 -7.280 1.00 92.44 87 LEU A CA 1
ATOM 681 C C . LEU A 1 87 ? -3.492 4.599 -7.717 1.00 92.44 87 LEU A C 1
ATOM 683 O O . LEU A 1 87 ? -4.612 4.545 -8.229 1.00 92.44 87 LEU A O 1
ATOM 687 N N . GLN A 1 88 ? -2.860 5.753 -7.542 1.00 93.31 88 GLN A N 1
ATOM 688 C CA . GLN A 1 88 ? -3.401 7.026 -8.011 1.00 93.31 88 GLN A CA 1
ATOM 689 C C . GLN A 1 88 ? -2.333 7.829 -8.748 1.00 93.31 88 GLN A C 1
ATOM 691 O O . GLN A 1 88 ? -1.208 7.933 -8.256 1.00 93.31 88 GLN A O 1
ATOM 696 N N . ASP A 1 89 ? -2.681 8.377 -9.914 1.00 92.44 89 ASP A N 1
ATOM 697 C CA . ASP A 1 89 ? -1.803 9.287 -10.661 1.00 92.44 89 ASP A CA 1
ATOM 698 C C . ASP A 1 89 ? -1.877 10.732 -10.142 1.00 92.44 89 ASP A C 1
ATOM 700 O O . ASP A 1 89 ? -2.713 11.077 -9.302 1.00 92.44 89 ASP A O 1
ATOM 704 N N . GLU A 1 90 ? -0.983 11.592 -10.635 1.00 92.38 90 GLU A N 1
ATOM 705 C CA . GLU A 1 90 ? -0.917 13.012 -10.249 1.00 92.38 90 GLU A CA 1
ATOM 706 C C . GLU A 1 90 ? -2.198 13.797 -10.599 1.00 92.38 90 GLU A C 1
ATOM 708 O O . GLU A 1 90 ? -2.473 14.822 -9.979 1.00 92.38 90 GLU A O 1
ATOM 713 N N . ASN A 1 91 ? -3.021 13.301 -11.531 1.00 93.25 91 ASN A N 1
ATOM 714 C CA . ASN A 1 91 ? -4.313 13.896 -11.894 1.00 93.25 91 ASN A CA 1
ATOM 715 C C . ASN A 1 91 ? -5.464 13.404 -10.999 1.00 93.25 91 ASN A C 1
ATOM 717 O O . ASN A 1 91 ? -6.623 13.756 -11.218 1.00 93.25 91 ASN A O 1
ATOM 721 N N . GLY A 1 92 ? -5.169 12.563 -10.004 1.00 92.00 92 GLY A N 1
ATOM 722 C CA . GLY A 1 92 ? -6.150 12.008 -9.081 1.00 92.00 92 GLY A CA 1
ATOM 723 C C . GLY A 1 92 ? -6.919 10.807 -9.629 1.00 92.00 92 GLY A C 1
ATOM 724 O O . GLY A 1 92 ? -7.775 10.269 -8.917 1.00 92.00 92 GLY A O 1
ATOM 725 N N . LYS A 1 93 ? -6.619 10.338 -10.846 1.00 92.19 93 LYS A N 1
ATOM 726 C CA . LYS A 1 93 ? -7.269 9.154 -11.403 1.00 92.19 93 LYS A CA 1
ATOM 727 C C . LYS A 1 93 ? -6.781 7.920 -10.660 1.00 92.19 93 LYS A C 1
ATOM 729 O O . LYS A 1 93 ? -5.581 7.706 -10.482 1.00 92.19 93 LYS A O 1
ATOM 734 N N . THR A 1 94 ? -7.738 7.122 -10.205 1.00 90.88 94 THR A N 1
ATOM 735 C CA . THR A 1 94 ? -7.475 5.867 -9.512 1.00 90.88 94 THR A CA 1
ATOM 736 C C . THR A 1 94 ? -7.369 4.738 -10.523 1.00 90.88 94 THR A C 1
ATOM 738 O O . THR A 1 94 ? -8.104 4.669 -11.509 1.00 90.88 94 THR A O 1
ATOM 741 N N . TYR A 1 95 ? -6.426 3.849 -10.273 1.00 85.19 95 TYR A N 1
ATOM 742 C CA . TYR A 1 95 ? -6.180 2.665 -11.068 1.00 85.19 95 TYR A CA 1
ATOM 743 C C . TYR A 1 95 ? -6.061 1.506 -10.119 1.00 85.19 95 TYR A C 1
ATOM 745 O O . TYR A 1 95 ? -5.439 1.676 -9.072 1.00 85.19 95 TYR A O 1
ATOM 753 N N . VAL A 1 96 ? -6.566 0.350 -10.557 1.00 74.00 96 VAL A N 1
ATOM 754 C CA . VAL A 1 96 ? -6.397 -0.922 -9.856 1.00 74.00 96 VAL A CA 1
ATOM 755 C C . VAL A 1 96 ? -6.993 -0.858 -8.447 1.00 74.00 96 VAL A C 1
ATOM 757 O O . VAL A 1 96 ? -6.484 -0.182 -7.565 1.00 74.00 96 VAL A O 1
ATOM 760 N N . GLN A 1 97 ? -8.105 -1.541 -8.216 1.00 84.00 97 GLN A N 1
ATOM 761 C CA . GLN A 1 97 ? -8.784 -1.492 -6.925 1.00 84.00 97 GLN A CA 1
ATOM 762 C C . GLN A 1 97 ? -8.902 -2.899 -6.364 1.00 84.00 97 GLN A C 1
ATOM 764 O O . GLN A 1 97 ? -9.636 -3.712 -6.913 1.00 84.00 97 GLN A O 1
ATOM 769 N N . TYR A 1 98 ? -8.216 -3.154 -5.252 1.00 87.88 98 TYR A N 1
ATOM 770 C CA . TYR A 1 98 ? -8.292 -4.424 -4.535 1.00 87.88 98 TYR A CA 1
ATOM 771 C C . TYR A 1 98 ? -8.823 -4.196 -3.124 1.00 87.88 98 TYR A C 1
ATOM 773 O O . TYR A 1 98 ? -8.240 -3.439 -2.346 1.00 87.88 98 TYR A O 1
ATOM 781 N N . GLN A 1 99 ? -9.922 -4.861 -2.771 1.00 92.88 99 GLN A N 1
ATOM 782 C CA . GLN A 1 99 ? -10.436 -4.835 -1.406 1.00 92.88 99 GLN A CA 1
ATOM 783 C C . GLN A 1 99 ? -9.874 -6.010 -0.599 1.00 92.88 99 GLN A C 1
ATOM 785 O O . GLN A 1 99 ? -10.092 -7.174 -0.942 1.00 92.88 99 GLN A O 1
ATOM 790 N N . THR A 1 100 ? -9.190 -5.711 0.507 1.00 91.69 100 THR A N 1
ATOM 791 C CA . THR A 1 100 ? -8.529 -6.723 1.335 1.00 91.69 100 THR A CA 1
ATOM 792 C C . THR A 1 100 ? -9.531 -7.680 1.974 1.00 91.69 100 THR A C 1
ATOM 794 O O . THR A 1 100 ? -10.480 -7.278 2.652 1.00 91.69 100 THR A O 1
ATOM 797 N N . GLN A 1 101 ? -9.295 -8.980 1.802 1.00 91.38 101 GLN A N 1
ATOM 798 C CA . GLN A 1 101 ? -10.155 -10.031 2.361 1.00 91.38 101 GLN A CA 1
ATOM 799 C C . GLN A 1 101 ? -9.753 -10.444 3.783 1.00 91.38 101 GLN A C 1
ATOM 801 O O . GLN A 1 101 ? -10.564 -11.006 4.526 1.00 91.38 101 GLN A O 1
ATOM 806 N N . VAL A 1 102 ? -8.522 -10.122 4.186 1.00 92.12 102 VAL A N 1
ATOM 807 C CA . VAL A 1 102 ? -7.942 -10.426 5.498 1.00 92.12 102 VAL A CA 1
ATOM 808 C C . VAL A 1 102 ? -7.153 -9.233 6.034 1.00 92.12 102 VAL A C 1
ATOM 810 O O . VAL A 1 102 ? -6.674 -8.394 5.271 1.00 92.12 102 VAL A O 1
ATOM 813 N N . SER A 1 103 ? -7.008 -9.167 7.357 1.00 94.19 103 SER A N 1
ATOM 814 C CA . SER A 1 103 ? -6.127 -8.199 8.012 1.00 94.19 103 SER A CA 1
ATOM 815 C C . SER A 1 103 ? -4.667 -8.639 7.905 1.00 94.19 103 SER A C 1
ATOM 817 O O . SER A 1 103 ? -4.363 -9.817 8.087 1.00 94.19 103 SER A O 1
ATOM 819 N N . GLY A 1 104 ? -3.755 -7.697 7.690 1.00 94.38 104 GLY A N 1
ATOM 820 C CA . GLY A 1 104 ? -2.328 -7.962 7.550 1.00 94.38 104 GLY A CA 1
ATOM 821 C C . GLY A 1 104 ? -1.769 -7.488 6.219 1.00 94.38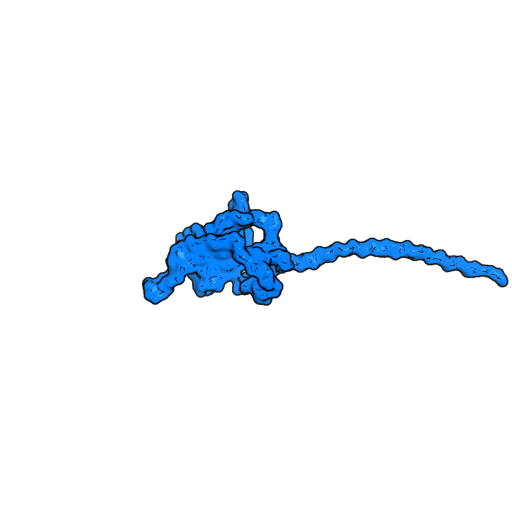 104 GLY A C 1
ATOM 822 O O . GLY A 1 104 ? -2.330 -6.600 5.575 1.00 94.38 104 GLY A O 1
ATOM 823 N N . TRP A 1 105 ? -0.659 -8.109 5.813 1.00 93.25 105 TRP A N 1
ATOM 824 C CA . TRP A 1 105 ? -0.018 -7.829 4.535 1.00 93.25 105 TRP A CA 1
ATOM 825 C C . TRP A 1 105 ? -0.898 -8.274 3.373 1.00 93.25 105 TRP A C 1
ATOM 827 O O . TRP A 1 105 ? -1.283 -9.434 3.269 1.00 93.25 105 TRP A O 1
ATOM 837 N N . ASN A 1 106 ? -1.187 -7.320 2.504 1.00 91.44 106 ASN A N 1
ATOM 838 C CA . ASN A 1 106 ? -1.965 -7.462 1.293 1.00 91.44 106 ASN A CA 1
ATOM 839 C C . ASN A 1 106 ? -1.240 -6.755 0.144 1.00 91.44 106 ASN A C 1
ATOM 841 O O . ASN A 1 106 ? -0.420 -5.856 0.359 1.00 91.44 106 ASN A O 1
ATOM 845 N N . TYR A 1 107 ? -1.586 -7.148 -1.075 1.00 88.06 107 TYR A N 1
ATOM 846 C CA . TYR A 1 107 ? -0.989 -6.649 -2.305 1.00 88.06 107 TYR A CA 1
ATOM 847 C C . TYR A 1 107 ? -2.115 -6.196 -3.232 1.00 88.06 107 TYR A C 1
ATOM 849 O O . TYR A 1 107 ? -3.063 -6.947 -3.447 1.00 88.06 107 TYR A O 1
ATOM 857 N N . GLY A 1 108 ? -2.041 -4.955 -3.711 1.00 82.56 108 GLY A N 1
ATOM 858 C CA . GLY A 1 108 ? -2.888 -4.465 -4.800 1.00 82.56 108 GLY A CA 1
ATOM 859 C C . GLY A 1 108 ? -2.262 -4.800 -6.151 1.00 82.56 108 GLY A C 1
ATOM 860 O O . GLY A 1 108 ? -1.074 -5.128 -6.207 1.00 82.56 108 GLY A O 1
ATOM 861 N N . ASP A 1 109 ? -3.035 -4.715 -7.234 1.00 73.69 109 ASP A N 1
ATOM 862 C CA . ASP A 1 109 ? -2.526 -5.179 -8.524 1.00 73.69 109 ASP A CA 1
ATOM 863 C C . ASP A 1 109 ? -1.360 -4.360 -9.083 1.00 73.69 109 ASP A C 1
ATOM 865 O O . ASP A 1 109 ? -1.060 -3.224 -8.701 1.00 73.69 109 ASP A O 1
ATOM 869 N N . MET A 1 110 ? -0.721 -4.998 -10.058 1.00 75.12 110 MET A N 1
ATOM 870 C CA . MET A 1 110 ? 0.386 -4.484 -10.834 1.00 75.12 110 MET A CA 1
ATOM 871 C C . MET A 1 110 ? -0.118 -3.600 -11.975 1.00 75.12 110 MET A C 1
ATOM 873 O O . MET A 1 110 ? -1.013 -3.985 -12.728 1.00 75.12 110 MET A O 1
ATOM 877 N N . MET A 1 111 ? 0.500 -2.433 -12.142 1.00 78.50 111 MET A N 1
ATOM 878 C CA . MET A 1 111 ? 0.249 -1.542 -13.270 1.00 78.50 111 MET A CA 1
ATOM 879 C C . MET A 1 111 ? 1.550 -1.028 -13.884 1.00 78.50 111 MET A C 1
ATOM 881 O O . MET A 1 111 ? 2.585 -0.999 -13.224 1.00 78.50 111 MET A O 1
ATOM 885 N N . ASN A 1 112 ? 1.505 -0.648 -15.161 1.00 75.94 112 ASN A N 1
ATOM 886 C CA . ASN A 1 112 ? 2.683 -0.261 -15.937 1.00 75.94 112 ASN A CA 1
ATOM 887 C C . ASN A 1 112 ? 3.459 0.892 -15.267 1.00 75.94 112 ASN A C 1
ATOM 889 O O . ASN A 1 112 ? 2.876 1.894 -14.862 1.00 75.94 112 ASN A O 1
ATOM 893 N N . TYR A 1 113 ? 4.782 0.747 -15.163 1.00 68.62 113 TYR A N 1
ATOM 894 C CA . TYR A 1 113 ? 5.649 1.618 -14.366 1.00 68.62 113 TYR A CA 1
ATOM 895 C C . TYR A 1 113 ? 5.934 3.011 -14.958 1.00 68.62 113 TYR A C 1
ATOM 897 O O . TYR A 1 113 ? 6.489 3.854 -14.259 1.00 68.62 113 TYR A O 1
ATOM 905 N N . ASN A 1 114 ? 5.586 3.272 -16.224 1.00 73.88 114 ASN A N 1
ATOM 906 C CA . ASN A 1 114 ? 5.957 4.508 -16.942 1.00 73.88 114 ASN A CA 1
ATOM 907 C C . ASN A 1 114 ? 5.177 5.771 -16.525 1.00 73.88 114 ASN A C 1
ATOM 909 O O . ASN A 1 114 ? 5.300 6.818 -17.159 1.00 73.88 114 ASN A O 1
ATOM 913 N N . MET A 1 115 ? 4.356 5.685 -15.487 1.00 75.56 115 MET A N 1
ATOM 914 C CA . MET A 1 115 ? 3.552 6.786 -14.975 1.00 75.56 115 MET A CA 1
ATOM 915 C C . MET A 1 115 ? 3.903 7.033 -13.509 1.00 75.56 115 MET A C 1
ATOM 917 O O . MET A 1 115 ? 4.218 6.098 -12.771 1.00 75.56 115 MET A O 1
ATOM 921 N N . LYS A 1 116 ? 3.831 8.300 -13.095 1.00 88.25 116 LYS A N 1
ATOM 922 C CA . LYS A 1 116 ? 4.015 8.674 -11.696 1.00 88.25 116 LYS A CA 1
ATOM 923 C C . LYS A 1 116 ? 2.795 8.289 -10.882 1.00 88.25 116 LYS A C 1
ATOM 925 O O . LYS A 1 116 ? 1.676 8.692 -11.208 1.00 88.25 116 LYS A O 1
ATOM 930 N N . PHE A 1 117 ? 3.017 7.546 -9.808 1.00 90.81 117 PHE A N 1
ATOM 931 C CA . PHE A 1 117 ? 1.944 7.058 -8.949 1.00 90.81 117 PHE A CA 1
ATOM 932 C C . PHE A 1 117 ? 2.273 7.252 -7.483 1.00 90.81 117 PHE A C 1
ATOM 934 O O . PHE A 1 117 ? 3.430 7.267 -7.066 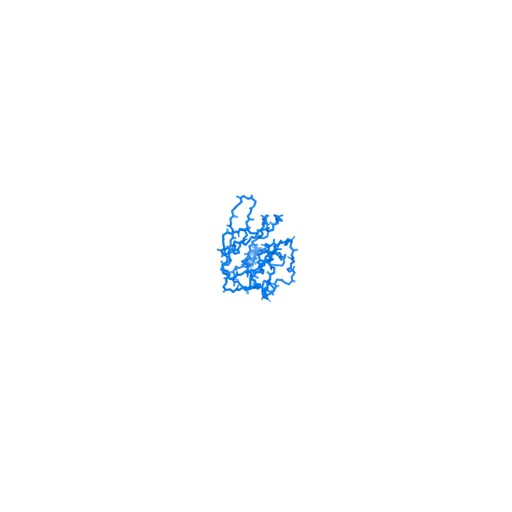1.00 90.81 117 PHE A O 1
ATOM 941 N N . ARG A 1 118 ? 1.216 7.302 -6.679 1.00 94.19 118 ARG A N 1
ATOM 942 C CA . ARG A 1 118 ? 1.282 6.989 -5.256 1.00 94.19 118 ARG A CA 1
ATOM 943 C C . ARG A 1 118 ? 0.468 5.742 -4.952 1.00 94.19 118 ARG A C 1
ATOM 945 O O . ARG A 1 118 ? -0.557 5.487 -5.588 1.00 94.19 118 ARG A O 1
ATOM 952 N N . ALA A 1 119 ? 0.922 4.994 -3.957 1.00 94.75 119 ALA A N 1
ATOM 953 C CA . ALA A 1 119 ? 0.177 3.887 -3.386 1.00 94.75 119 ALA A CA 1
ATOM 954 C C . ALA A 1 119 ? -0.755 4.418 -2.296 1.00 94.75 119 ALA A C 1
ATOM 956 O O . ALA A 1 119 ? -0.308 5.150 -1.411 1.00 94.75 119 ALA A O 1
ATOM 957 N N . CYS A 1 120 ? -2.028 4.042 -2.349 1.00 95.69 120 CYS A N 1
ATOM 958 C CA . CYS A 1 120 ? -3.047 4.476 -1.406 1.00 95.69 120 CYS A CA 1
ATOM 959 C C . CYS A 1 120 ? -3.820 3.294 -0.814 1.00 95.69 120 CYS A C 1
ATOM 961 O O . CYS A 1 120 ? -3.987 2.245 -1.441 1.00 95.69 120 CYS A O 1
ATOM 963 N N . ALA A 1 121 ? -4.323 3.503 0.399 1.00 96.62 121 ALA A N 1
ATOM 964 C CA . ALA A 1 121 ? -5.236 2.615 1.096 1.00 96.62 121 ALA A CA 1
ATOM 965 C C . ALA A 1 121 ? -6.405 3.426 1.673 1.00 96.62 121 ALA A C 1
ATOM 967 O O . ALA A 1 121 ? -6.186 4.309 2.504 1.00 96.62 121 ALA A O 1
ATOM 968 N N . ARG A 1 122 ? -7.638 3.104 1.268 1.00 97.38 122 ARG A N 1
ATOM 969 C CA . ARG A 1 122 ? -8.857 3.594 1.920 1.00 97.38 122 ARG A CA 1
ATOM 970 C C . ARG A 1 122 ? -9.270 2.616 2.998 1.00 97.38 122 ARG A C 1
ATOM 972 O O . ARG A 1 122 ? -9.691 1.498 2.699 1.00 97.38 122 ARG A O 1
ATOM 979 N N . LEU A 1 123 ? -9.134 3.037 4.244 1.00 97.00 123 LEU A N 1
ATOM 980 C CA . LEU A 1 123 ? -9.468 2.227 5.405 1.00 97.00 123 LEU A CA 1
ATOM 981 C C . LEU A 1 123 ? -10.991 2.027 5.518 1.00 97.00 123 LEU A C 1
ATOM 983 O O . LEU A 1 123 ? -11.746 2.812 4.936 1.00 97.00 123 LEU A O 1
ATOM 987 N N . PRO A 1 124 ? -11.465 1.011 6.263 1.00 95.81 124 PRO A N 1
ATOM 988 C CA . PRO A 1 124 ? -12.896 0.732 6.409 1.00 95.81 124 PRO A CA 1
ATOM 989 C C . PRO A 1 124 ? -13.711 1.917 6.944 1.00 95.81 124 PRO A C 1
ATOM 991 O O . PRO A 1 124 ? -14.878 2.065 6.598 1.00 95.81 124 PRO A O 1
ATOM 994 N N . GLU A 1 125 ? -13.096 2.795 7.740 1.00 94.19 125 GLU A N 1
ATOM 995 C CA . GLU A 1 125 ? -13.703 4.039 8.224 1.00 94.19 125 GLU A CA 1
ATOM 996 C C . GLU A 1 125 ? -13.769 5.171 7.176 1.00 94.19 125 GLU A C 1
ATOM 998 O O . GLU A 1 125 ? -14.199 6.279 7.489 1.00 94.19 125 GLU A O 1
ATOM 1003 N N . GLY A 1 126 ? -13.320 4.929 5.942 1.00 94.94 126 GLY A N 1
ATOM 1004 C CA . GLY A 1 126 ? -13.351 5.883 4.828 1.00 94.94 126 GLY A CA 1
ATOM 1005 C C . GLY A 1 126 ? -12.138 6.813 4.729 1.00 94.94 126 GLY A C 1
ATOM 1006 O O . GLY A 1 126 ? -12.053 7.603 3.791 1.00 94.94 126 GLY A O 1
ATOM 1007 N N . ARG A 1 127 ? -11.179 6.718 5.655 1.00 95.81 127 ARG A N 1
ATOM 1008 C CA . ARG A 1 127 ? -9.947 7.521 5.643 1.00 95.81 127 ARG A CA 1
ATOM 1009 C C . ARG A 1 127 ? -8.939 6.986 4.624 1.00 95.81 127 ARG A C 1
ATOM 1011 O O . ARG A 1 127 ? -8.605 5.805 4.658 1.00 95.81 127 ARG A O 1
ATOM 1018 N N . ASP A 1 128 ? -8.408 7.866 3.779 1.00 96.31 128 ASP A N 1
ATOM 1019 C CA . ASP A 1 128 ? -7.330 7.546 2.837 1.00 96.31 128 ASP A CA 1
ATOM 1020 C C . ASP A 1 128 ? -5.942 7.766 3.467 1.00 96.31 128 ASP A C 1
ATOM 1022 O O . ASP A 1 128 ? -5.687 8.780 4.120 1.00 96.31 128 ASP A O 1
ATOM 1026 N N . VAL A 1 129 ? -5.027 6.822 3.240 1.00 97.25 129 VAL A N 1
ATOM 1027 C CA . VAL A 1 129 ? -3.607 6.915 3.605 1.00 97.25 129 VAL A CA 1
ATOM 1028 C C . VAL A 1 129 ? -2.773 6.610 2.365 1.00 97.25 129 VAL A C 1
ATOM 1030 O O . VAL A 1 129 ? -2.904 5.531 1.790 1.00 97.25 129 VAL A O 1
ATOM 1033 N N . CYS A 1 130 ? -1.915 7.544 1.954 1.00 96.75 130 CYS A N 1
ATOM 1034 C CA . CYS A 1 130 ? -1.144 7.429 0.717 1.00 96.75 130 CYS A CA 1
ATOM 1035 C C . CYS A 1 130 ? 0.344 7.715 0.917 1.00 96.75 130 CYS A C 1
ATOM 1037 O O . CYS A 1 130 ? 0.727 8.535 1.756 1.00 96.75 130 CYS A O 1
ATOM 1039 N N . THR A 1 131 ? 1.185 7.074 0.107 1.00 97.00 131 THR A N 1
ATOM 1040 C CA . THR A 1 131 ? 2.585 7.475 -0.056 1.00 97.00 131 THR A CA 1
ATOM 1041 C C . THR A 1 131 ? 2.676 8.830 -0.763 1.00 97.00 131 THR A C 1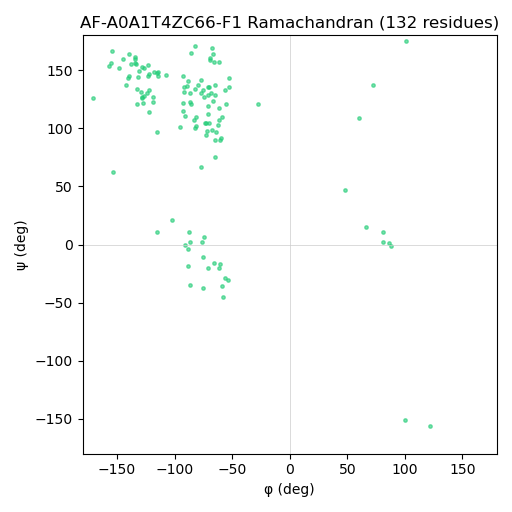
ATOM 1043 O O . THR A 1 131 ? 1.702 9.325 -1.339 1.00 97.00 131 THR A O 1
ATOM 1046 N N . SER A 1 132 ? 3.873 9.417 -0.784 1.00 95.38 132 SER A N 1
ATOM 1047 C CA . SER A 1 132 ? 4.192 10.457 -1.765 1.00 95.38 132 SER A CA 1
ATOM 1048 C C . SER A 1 132 ? 4.100 9.898 -3.188 1.00 95.38 132 SER A C 1
ATOM 1050 O O . SER A 1 132 ? 4.213 8.683 -3.391 1.00 95.38 132 SER A O 1
ATOM 1052 N N . PHE A 1 133 ? 3.894 10.786 -4.161 1.00 92.31 133 PHE A N 1
ATOM 1053 C CA . PHE A 1 133 ? 4.060 10.451 -5.573 1.00 92.31 133 PHE A CA 1
ATOM 1054 C C . PHE A 1 133 ? 5.526 10.125 -5.860 1.00 92.31 133 PHE A C 1
ATOM 1056 O O . PHE A 1 133 ? 6.414 10.827 -5.365 1.00 92.31 133 PHE A O 1
ATOM 1063 N N . ILE A 1 134 ? 5.751 9.073 -6.645 1.00 85.62 134 ILE A N 1
ATOM 1064 C CA . ILE A 1 134 ? 7.060 8.664 -7.163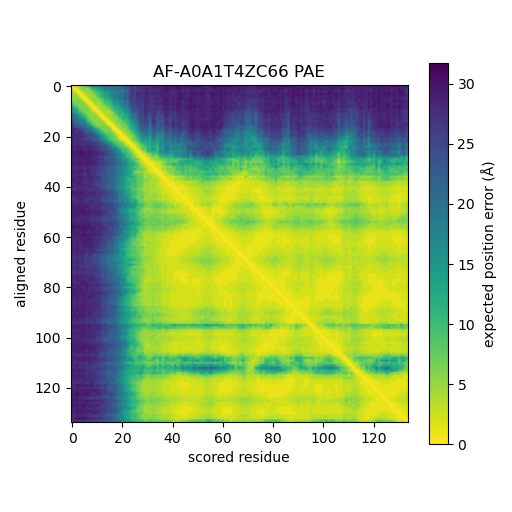 1.00 85.62 134 ILE A CA 1
ATOM 1065 C C . ILE A 1 134 ? 7.024 8.707 -8.686 1.00 85.62 134 ILE A C 1
ATOM 1067 O O . ILE A 1 134 ? 6.000 8.251 -9.246 1.00 85.62 134 ILE A O 1
#

Secondary structure (DSSP, 8-state):
---------------------------TT--GGGGT-TT-EEEEEEEEEEES-TTS-EEEEEEEEEETTTTEEEEEEEE-TT-EEEEEETT--EEEEEE-SSSEEEEPPPEETTS-EEEEEE-TTS-EEEPPP-

Radius of gyration: 23.38 Å; Cα contacts (8 Å, |Δi|>4): 295; chains: 1; bounding box: 35×43×99 Å